Protein AF-A0A089XJ80-F1 (afdb_monomer_lite)

InterPro domains:
  IPR016167 FAD-binding, type PCMH, subdomain 1 [G3DSA:3.30.43.10] (1-50)
  IPR036318 FAD-binding, type PCMH-like superfamily [SSF56176] (2-49)

Sequence (58 aa):
MDFLRPARWEQAPAAEAGHPAAVPGAGGTDVMAEIDVGHRRPDHLLDLSTGRRSAPSA

Structure (mmCIF, N/CA/C/O backbone):
data_AF-A0A089XJ80-F1
#
_entry.id   AF-A0A089XJ80-F1
#
loop_
_atom_site.group_PDB
_atom_site.id
_atom_site.type_symbol
_atom_site.label_atom_id
_atom_site.label_alt_id
_atom_site.label_comp_id
_atom_site.label_asym_id
_atom_site.label_entity_id
_atom_site.label_seq_id
_atom_site.pdbx_PDB_ins_code
_atom_site.Cartn_x
_atom_site.Cartn_y
_atom_site.Cartn_z
_atom_site.occupancy
_atom_site.B_iso_or_equiv
_atom_site.auth_seq_id
_atom_site.auth_comp_id
_atom_site.auth_asym_id
_atom_site.auth_atom_id
_atom_site.pdbx_PDB_model_num
ATOM 1 N N . MET A 1 1 ? -2.912 -0.717 -13.214 1.00 87.00 1 MET A N 1
ATOM 2 C CA . MET A 1 1 ? -2.807 -0.712 -11.747 1.00 87.00 1 MET A CA 1
ATOM 3 C C . MET A 1 1 ? -4.159 -0.349 -11.179 1.00 87.00 1 MET A C 1
ATOM 5 O O . MET A 1 1 ? -4.659 0.721 -11.509 1.00 87.00 1 MET A O 1
ATOM 9 N N . ASP A 1 2 ? -4.705 -1.214 -10.333 1.00 91.31 2 ASP A N 1
ATOM 10 C CA . ASP A 1 2 ? -5.945 -0.978 -9.594 1.00 91.31 2 ASP A CA 1
ATOM 11 C C . ASP A 1 2 ? -5.673 -0.676 -8.120 1.00 91.31 2 ASP A C 1
ATOM 13 O O . ASP A 1 2 ? -4.731 -1.196 -7.522 1.00 91.31 2 ASP A O 1
ATOM 17 N N . PHE A 1 3 ? -6.527 0.150 -7.519 1.00 89.38 3 PHE A N 1
ATOM 18 C CA . PHE A 1 3 ? -6.430 0.507 -6.106 1.00 89.38 3 PHE A CA 1
ATOM 19 C C . PHE A 1 3 ? -7.384 -0.347 -5.271 1.00 89.38 3 PHE A C 1
ATOM 21 O O . PHE A 1 3 ? -8.600 -0.307 -5.462 1.00 89.38 3 PHE A O 1
ATOM 28 N N . LEU A 1 4 ? -6.844 -1.065 -4.291 1.00 91.69 4 LEU A N 1
ATOM 29 C CA . LEU A 1 4 ? -7.614 -1.745 -3.256 1.00 91.69 4 LEU A CA 1
ATOM 30 C C . LEU A 1 4 ? -7.762 -0.789 -2.070 1.00 91.69 4 LEU A C 1
ATOM 32 O O . LEU A 1 4 ? -6.777 -0.427 -1.433 1.00 91.69 4 LEU A O 1
ATOM 36 N N . ARG A 1 5 ? -8.995 -0.360 -1.786 1.00 90.25 5 ARG A N 1
ATOM 37 C CA . ARG A 1 5 ? -9.316 0.613 -0.727 1.00 90.25 5 ARG A CA 1
ATOM 38 C C . ARG A 1 5 ? -10.242 -0.000 0.318 1.00 90.25 5 ARG A C 1
ATOM 40 O O . ARG A 1 5 ? -11.460 0.188 0.247 1.00 90.25 5 ARG A O 1
ATOM 47 N N . PRO A 1 6 ? -9.707 -0.767 1.278 1.00 89.38 6 PRO A N 1
ATOM 48 C CA . PRO A 1 6 ? -10.516 -1.293 2.364 1.00 89.38 6 PRO A CA 1
ATOM 49 C C . PRO A 1 6 ? -11.098 -0.143 3.204 1.00 89.38 6 PRO A C 1
ATOM 51 O O . PRO A 1 6 ? -10.404 0.805 3.570 1.00 89.38 6 PRO A O 1
ATOM 54 N N . ALA A 1 7 ? -12.384 -0.232 3.553 1.00 87.19 7 ALA A N 1
ATOM 55 C CA . ALA A 1 7 ? -13.064 0.801 4.344 1.00 87.19 7 ALA A CA 1
ATOM 56 C C . ALA A 1 7 ? -12.597 0.838 5.817 1.00 87.19 7 ALA A C 1
ATOM 58 O O . ALA A 1 7 ? -12.834 1.816 6.538 1.00 87.19 7 ALA A O 1
ATOM 59 N N . ARG A 1 8 ? -11.963 -0.245 6.281 1.00 87.31 8 ARG A N 1
ATOM 60 C CA . ARG A 1 8 ? -11.351 -0.405 7.605 1.00 87.31 8 ARG A CA 1
ATOM 61 C C . ARG A 1 8 ? -10.033 -1.160 7.495 1.00 87.31 8 ARG A C 1
ATO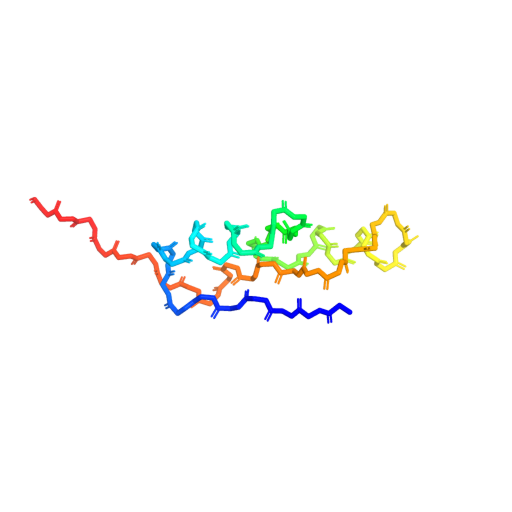M 63 O O . ARG A 1 8 ? -9.903 -2.034 6.641 1.00 87.31 8 ARG A O 1
ATOM 70 N N . TRP A 1 9 ? -9.095 -0.890 8.397 1.00 86.75 9 TRP A N 1
ATOM 71 C CA . TRP A 1 9 ? -7.804 -1.590 8.412 1.00 86.75 9 TRP A CA 1
ATOM 72 C C . TRP A 1 9 ? -7.939 -3.104 8.585 1.00 86.75 9 TRP A C 1
ATOM 74 O O . TRP A 1 9 ? -7.181 -3.844 7.970 1.00 86.75 9 TRP A O 1
ATOM 84 N N . GLU A 1 10 ? -8.938 -3.595 9.320 1.00 89.12 10 GLU A N 1
ATOM 85 C CA . GLU A 1 10 ? -9.147 -5.044 9.482 1.00 89.12 10 GLU A CA 1
ATOM 86 C C . GLU A 1 10 ? -9.529 -5.762 8.182 1.00 89.12 10 GLU A C 1
ATOM 88 O O . GLU A 1 10 ? -9.448 -6.983 8.106 1.00 89.12 10 GLU A O 1
ATOM 93 N N . GLN A 1 11 ? -9.947 -5.024 7.152 1.00 89.44 11 GLN A N 1
ATOM 94 C CA . GLN A 1 11 ? -10.271 -5.591 5.843 1.00 89.44 11 GLN A CA 1
ATOM 95 C C . GLN A 1 11 ? -9.043 -5.671 4.924 1.00 89.44 11 GLN A C 1
ATOM 97 O O . GLN A 1 11 ? -9.109 -6.331 3.889 1.00 89.44 11 GLN A O 1
ATOM 102 N N . ALA A 1 12 ? -7.926 -5.034 5.290 1.00 89.38 12 ALA A N 1
ATOM 103 C CA . ALA A 1 12 ? -6.696 -5.057 4.505 1.00 89.38 12 ALA A CA 1
ATOM 104 C C . ALA A 1 12 ? -6.121 -6.476 4.313 1.00 89.38 12 ALA A C 1
ATOM 106 O O . ALA A 1 12 ? -5.828 -6.810 3.168 1.00 89.38 12 ALA A O 1
ATOM 107 N N . PRO A 1 13 ? -6.060 -7.359 5.337 1.00 90.56 13 PRO A N 1
ATOM 108 C CA . PRO A 1 13 ? -5.572 -8.728 5.149 1.00 90.56 13 PRO A CA 1
ATOM 109 C C . PRO A 1 13 ? -6.426 -9.549 4.179 1.00 90.56 13 PRO A C 1
ATOM 111 O O . PRO A 1 13 ? -5.904 -10.364 3.429 1.00 90.56 13 PRO A O 1
ATOM 114 N N . ALA A 1 14 ? -7.745 -9.329 4.162 1.00 90.12 14 ALA A N 1
ATOM 115 C CA . ALA A 1 14 ? -8.633 -10.005 3.219 1.00 90.12 14 ALA A CA 1
ATOM 116 C C . ALA A 1 14 ? -8.430 -9.499 1.780 1.00 90.12 14 ALA A C 1
ATOM 118 O O . ALA A 1 14 ? -8.447 -10.293 0.842 1.00 90.12 14 ALA A O 1
ATOM 119 N N . ALA A 1 15 ? -8.205 -8.192 1.606 1.00 89.06 15 ALA A N 1
ATOM 120 C CA . ALA A 1 15 ? -7.871 -7.611 0.308 1.00 89.06 15 ALA A CA 1
ATOM 121 C C . ALA A 1 15 ? -6.508 -8.111 -0.209 1.00 89.06 15 ALA A C 1
ATOM 123 O O . ALA A 1 15 ? -6.388 -8.455 -1.381 1.00 89.06 15 ALA A O 1
ATOM 124 N N . GLU A 1 16 ? -5.508 -8.214 0.669 1.00 88.56 16 GLU A N 1
ATOM 125 C CA . GLU A 1 16 ? -4.184 -8.759 0.349 1.00 88.56 16 GLU A CA 1
ATOM 126 C C . GLU A 1 16 ? -4.240 -10.261 0.036 1.00 88.56 16 GLU A C 1
ATOM 128 O O . GLU A 1 16 ? -3.626 -10.711 -0.923 1.00 88.56 16 GLU A O 1
ATOM 133 N N . ALA A 1 17 ? -5.049 -11.043 0.757 1.00 92.44 17 ALA A N 1
ATOM 134 C CA . ALA A 1 17 ? -5.227 -12.467 0.466 1.00 92.44 17 ALA A CA 1
ATOM 135 C C . ALA A 1 17 ? -5.809 -12.722 -0.938 1.00 92.44 17 ALA A C 1
ATOM 137 O O . ALA A 1 17 ? -5.462 -13.715 -1.576 1.00 92.44 17 ALA A O 1
ATOM 138 N N . GLY A 1 18 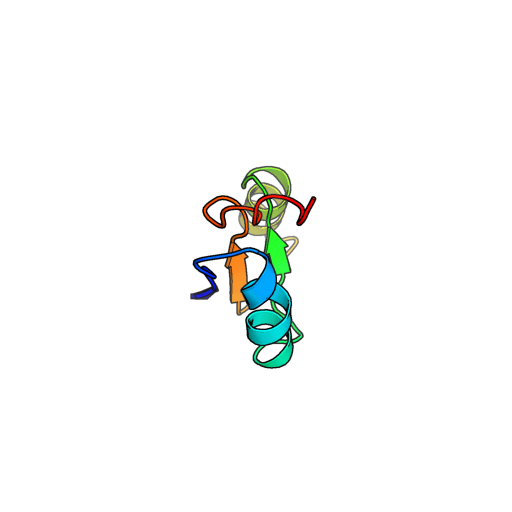? -6.675 -11.826 -1.431 1.00 91.94 18 GLY A N 1
ATOM 139 C CA . GLY A 1 18 ? -7.186 -11.870 -2.805 1.00 91.94 18 GLY A CA 1
ATOM 140 C C . GLY A 1 18 ? -6.171 -11.410 -3.856 1.00 91.94 18 GLY A C 1
ATOM 141 O O . GLY A 1 18 ? -6.259 -11.817 -5.012 1.00 91.94 18 GLY A O 1
ATOM 142 N N . HIS A 1 19 ? -5.191 -10.598 -3.453 1.00 91.38 19 HIS A N 1
ATOM 143 C CA . HIS A 1 19 ? -4.164 -10.030 -4.323 1.00 91.38 19 HIS A CA 1
ATOM 144 C C . HIS A 1 19 ? -2.792 -10.050 -3.625 1.00 91.38 19 HIS A C 1
ATOM 146 O O . HIS A 1 19 ? -2.306 -8.999 -3.210 1.00 91.38 19 HIS A O 1
ATOM 152 N N . PRO A 1 20 ? -2.126 -11.215 -3.511 1.00 90.38 20 PRO A N 1
ATOM 153 C CA . PRO A 1 20 ? -0.897 -11.347 -2.716 1.00 90.38 20 PRO A CA 1
ATOM 154 C C . PRO A 1 20 ? 0.283 -10.506 -3.225 1.00 90.38 20 PRO A C 1
ATOM 156 O O . PRO A 1 20 ? 1.235 -10.261 -2.495 1.00 90.38 20 PRO A O 1
ATOM 159 N N . ALA A 1 21 ? 0.237 -10.080 -4.493 1.00 90.12 21 ALA A N 1
ATOM 160 C CA . ALA A 1 21 ? 1.222 -9.187 -5.103 1.00 90.12 21 ALA A CA 1
ATOM 161 C C . ALA A 1 21 ? 0.878 -7.693 -4.938 1.00 90.12 21 ALA A C 1
ATOM 163 O O . ALA A 1 21 ? 1.599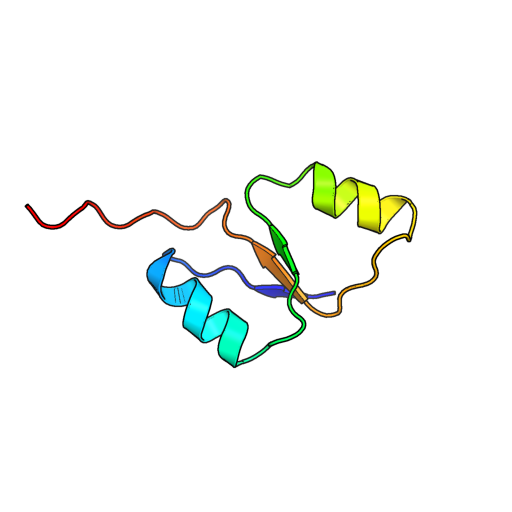 -6.836 -5.455 1.00 90.12 21 ALA A O 1
ATOM 164 N N . ALA A 1 22 ? -0.233 -7.363 -4.269 1.00 92.44 22 ALA A N 1
ATOM 165 C CA . ALA A 1 22 ? -0.604 -5.983 -4.004 1.00 92.44 22 ALA A CA 1
ATOM 166 C C . ALA A 1 22 ? 0.459 -5.315 -3.132 1.00 92.44 22 ALA A C 1
ATOM 168 O O . ALA A 1 22 ? 0.890 -5.863 -2.121 1.00 92.44 22 ALA A O 1
ATOM 169 N N . VAL A 1 23 ? 0.871 -4.109 -3.512 1.00 91.56 23 VAL A N 1
ATOM 170 C CA . VAL A 1 23 ? 1.838 -3.336 -2.731 1.00 91.56 23 VAL A CA 1
ATOM 171 C C . VAL A 1 23 ? 1.080 -2.505 -1.690 1.00 91.56 23 VAL A C 1
ATOM 173 O O . VAL A 1 23 ? 0.260 -1.672 -2.085 1.00 91.56 23 VAL A O 1
ATOM 176 N N . PRO A 1 24 ? 1.320 -2.692 -0.377 1.00 88.00 24 PRO A N 1
ATOM 177 C CA . PRO A 1 24 ? 0.719 -1.857 0.658 1.00 88.00 24 PRO A CA 1
ATOM 178 C C . PRO A 1 24 ? 1.274 -0.432 0.613 1.00 88.00 24 PRO A C 1
ATOM 180 O O . PRO A 1 24 ? 2.484 -0.230 0.516 1.00 88.00 24 PRO A O 1
ATOM 183 N N . GLY A 1 25 ? 0.396 0.561 0.732 1.00 84.88 25 GLY A N 1
ATOM 184 C CA . GLY A 1 25 ? 0.748 1.975 0.801 1.00 84.88 25 GLY A CA 1
ATOM 185 C C . GLY A 1 25 ? -0.036 2.687 1.899 1.00 84.88 25 GLY A C 1
ATOM 186 O O . GLY A 1 25 ? -1.259 2.794 1.837 1.00 84.88 25 GLY A O 1
ATOM 187 N N . ALA A 1 26 ? 0.668 3.216 2.899 1.00 70.75 26 ALA A N 1
ATOM 188 C CA . ALA A 1 26 ? 0.104 4.071 3.939 1.00 70.75 26 ALA A CA 1
ATOM 189 C C . ALA A 1 26 ? 0.705 5.475 3.796 1.00 70.75 26 ALA A C 1
ATOM 191 O O . ALA A 1 26 ? 1.821 5.716 4.240 1.00 70.75 26 ALA A O 1
ATOM 192 N N . GLY A 1 27 ? -0.004 6.398 3.139 1.00 66.12 27 GLY A N 1
ATOM 193 C CA . GLY A 1 27 ? 0.468 7.786 3.013 1.00 66.12 27 GLY A CA 1
ATOM 194 C C . GLY A 1 27 ? 1.333 8.090 1.784 1.00 66.12 27 GLY A C 1
ATOM 195 O O . GLY A 1 27 ? 2.132 9.016 1.823 1.00 66.12 27 GLY A O 1
ATOM 196 N N . GLY A 1 28 ? 1.135 7.349 0.691 1.00 65.81 28 GLY A N 1
ATOM 197 C CA . GLY A 1 28 ? 1.265 7.829 -0.691 1.00 65.81 28 GLY A CA 1
ATOM 198 C C . GLY A 1 28 ? 2.655 8.111 -1.269 1.00 65.81 28 GLY A C 1
ATOM 199 O O . GLY A 1 28 ? 2.854 7.812 -2.436 1.00 65.81 28 GLY A O 1
ATOM 200 N N . THR A 1 29 ? 3.620 8.665 -0.541 1.00 72.38 29 THR A N 1
ATOM 201 C CA . THR A 1 29 ? 4.723 9.361 -1.233 1.00 72.38 29 THR A CA 1
ATOM 202 C C . THR A 1 29 ? 5.850 8.440 -1.699 1.00 72.38 29 THR A C 1
ATOM 204 O O . THR A 1 29 ? 6.201 8.476 -2.875 1.00 72.38 29 THR A O 1
ATOM 207 N N . ASP A 1 30 ? 6.387 7.577 -0.834 1.00 82.38 30 ASP A N 1
ATOM 208 C CA . ASP A 1 30 ? 7.540 6.736 -1.199 1.00 82.38 30 ASP A CA 1
ATOM 209 C C . ASP A 1 30 ? 7.184 5.703 -2.277 1.00 82.38 30 ASP A C 1
ATOM 211 O O . ASP A 1 30 ? 7.875 5.568 -3.284 1.00 82.38 30 ASP A O 1
ATOM 215 N N . VAL A 1 31 ? 6.040 5.029 -2.124 1.00 85.50 31 VAL A N 1
ATOM 216 C CA . VAL A 1 31 ? 5.588 4.020 -3.093 1.00 85.50 31 VAL A CA 1
ATOM 217 C C . VAL A 1 31 ? 5.222 4.655 -4.437 1.00 85.50 31 VAL A C 1
ATOM 219 O O . VAL A 1 31 ? 5.525 4.072 -5.477 1.00 85.50 31 VAL A O 1
ATOM 222 N N . MET A 1 32 ? 4.606 5.845 -4.445 1.00 87.19 32 MET A N 1
ATOM 223 C CA . MET A 1 32 ? 4.302 6.532 -5.705 1.00 87.19 32 MET A CA 1
ATOM 224 C C . MET A 1 32 ? 5.568 7.013 -6.406 1.00 87.19 32 MET A C 1
ATOM 226 O O . MET A 1 32 ? 5.678 6.812 -7.611 1.00 87.19 32 MET A O 1
ATOM 230 N N . ALA A 1 33 ? 6.553 7.537 -5.672 1.00 89.88 33 ALA A N 1
ATOM 231 C CA . ALA A 1 33 ? 7.832 7.937 -6.256 1.00 89.88 33 ALA A CA 1
ATOM 232 C C . ALA A 1 33 ? 8.568 6.753 -6.909 1.00 89.88 33 ALA A C 1
ATOM 234 O O . ALA A 1 33 ? 9.095 6.887 -8.013 1.00 89.88 33 ALA A O 1
ATOM 235 N N . GLU A 1 34 ? 8.561 5.574 -6.275 1.00 90.94 34 GLU A N 1
ATOM 236 C CA . GLU A 1 34 ? 9.132 4.349 -6.852 1.00 90.94 34 GLU A CA 1
ATOM 237 C C . GLU A 1 34 ? 8.407 3.891 -8.132 1.00 90.94 34 GLU A C 1
ATOM 239 O O . GLU A 1 34 ? 9.030 3.320 -9.031 1.00 90.94 34 GLU A O 1
ATOM 244 N N . ILE A 1 35 ? 7.099 4.131 -8.234 1.00 90.81 35 ILE A N 1
ATOM 245 C CA . ILE A 1 35 ? 6.310 3.817 -9.433 1.00 90.81 35 ILE A CA 1
ATOM 246 C C . ILE A 1 35 ? 6.591 4.825 -10.551 1.00 90.81 35 ILE A C 1
ATOM 248 O O . ILE A 1 35 ? 6.764 4.416 -11.699 1.00 90.81 35 ILE A O 1
ATOM 252 N N . ASP A 1 36 ? 6.700 6.112 -10.220 1.00 90.94 36 ASP A N 1
ATOM 253 C CA . ASP A 1 36 ? 6.989 7.196 -11.167 1.00 90.94 36 ASP A CA 1
ATOM 254 C C . ASP A 1 36 ? 8.324 6.985 -11.893 1.00 90.94 36 ASP A C 1
ATOM 256 O O . ASP A 1 36 ? 8.404 7.058 -13.119 1.00 90.94 36 ASP A O 1
ATOM 260 N N . VAL A 1 37 ? 9.376 6.631 -11.148 1.00 94.88 37 VAL A N 1
ATOM 261 C CA . VAL A 1 37 ? 10.696 6.302 -11.721 1.00 94.88 37 VAL A CA 1
ATOM 262 C C . VAL A 1 37 ? 10.740 4.898 -12.348 1.00 94.88 37 VAL A C 1
ATOM 264 O O . VAL A 1 37 ? 11.740 4.496 -12.941 1.00 94.88 37 VAL A O 1
ATOM 267 N N . GLY A 1 38 ? 9.651 4.132 -12.250 1.00 92.00 38 GLY A N 1
ATOM 268 C CA . GLY A 1 38 ? 9.528 2.796 -12.827 1.00 92.00 38 GLY A CA 1
ATOM 269 C C . GLY A 1 38 ? 10.297 1.704 -12.082 1.00 92.00 38 GLY A C 1
ATOM 270 O O . GLY A 1 38 ? 10.442 0.608 -12.623 1.00 92.00 38 GLY A O 1
ATOM 271 N N . HIS A 1 39 ? 10.761 1.975 -10.859 1.00 93.69 39 HIS A N 1
ATOM 272 C CA . HIS A 1 39 ? 11.389 0.989 -9.976 1.00 93.69 39 HIS A CA 1
ATOM 273 C C . HIS A 1 39 ? 10.391 -0.095 -9.541 1.00 93.69 39 HIS A C 1
ATOM 275 O O . HIS A 1 39 ? 10.759 -1.259 -9.386 1.00 93.69 39 HIS A O 1
ATOM 281 N N . ARG A 1 40 ? 9.104 0.260 -9.417 1.00 89.25 40 ARG A N 1
ATOM 282 C CA . ARG A 1 40 ? 8.005 -0.691 -9.207 1.00 89.25 40 ARG A CA 1
ATOM 283 C C . ARG A 1 40 ? 6.928 -0.552 -10.275 1.00 89.25 40 ARG A C 1
ATOM 285 O O . ARG A 1 40 ? 6.595 0.550 -10.697 1.00 89.25 40 ARG A O 1
ATOM 292 N N . ARG A 1 41 ? 6.316 -1.677 -10.660 1.00 92.69 41 ARG A N 1
ATOM 293 C CA . ARG A 1 41 ? 5.113 -1.712 -11.514 1.00 92.69 41 ARG A CA 1
ATOM 294 C C . ARG A 1 41 ? 4.065 -2.706 -10.992 1.00 92.69 41 ARG A C 1
ATOM 296 O O . ARG A 1 41 ? 3.884 -3.756 -11.598 1.00 92.69 41 ARG A O 1
ATOM 303 N N . PRO A 1 42 ? 3.410 -2.416 -9.856 1.00 92.69 42 PRO A N 1
ATOM 304 C CA . PRO A 1 42 ? 2.390 -3.302 -9.310 1.00 92.69 42 PRO A CA 1
ATOM 305 C C . PRO A 1 42 ? 1.126 -3.363 -10.173 1.00 92.69 42 PRO A C 1
ATOM 307 O O . PRO A 1 42 ? 0.671 -2.351 -10.714 1.00 92.69 42 PRO A O 1
ATOM 310 N N . ASP A 1 43 ? 0.490 -4.530 -10.194 1.00 94.12 43 ASP A N 1
ATOM 311 C CA . ASP A 1 43 ? -0.875 -4.680 -10.703 1.00 94.12 43 ASP A CA 1
ATOM 312 C C . ASP A 1 43 ? -1.906 -4.074 -9.738 1.00 94.12 43 ASP A C 1
ATOM 314 O O . ASP A 1 43 ? -2.872 -3.449 -10.181 1.00 94.12 43 ASP A O 1
ATOM 318 N N . HIS A 1 44 ? -1.653 -4.166 -8.425 1.00 94.31 44 HIS A N 1
ATOM 319 C CA . HIS A 1 44 ? -2.532 -3.648 -7.376 1.00 94.31 44 HIS A CA 1
ATOM 320 C C . HIS A 1 44 ? -1.778 -2.812 -6.337 1.00 94.31 44 HIS A C 1
ATOM 322 O O . HIS A 1 44 ? -0.701 -3.193 -5.874 1.00 94.31 44 HIS A O 1
ATOM 328 N N . LEU A 1 45 ? -2.380 -1.696 -5.925 1.00 92.12 45 LEU A N 1
ATOM 329 C CA . LEU A 1 45 ? -1.925 -0.882 -4.801 1.00 92.12 45 LEU A CA 1
ATOM 330 C C . LEU A 1 45 ? -2.965 -0.934 -3.678 1.00 92.12 45 LEU A C 1
ATOM 332 O O . LEU A 1 45 ? -4.114 -0.543 -3.878 1.00 92.12 45 LEU A O 1
ATOM 336 N N . LEU A 1 46 ? -2.570 -1.408 -2.499 1.00 91.88 46 LEU A N 1
ATOM 337 C CA . LEU A 1 46 ? -3.424 -1.452 -1.314 1.00 91.88 46 LEU A CA 1
ATOM 338 C C . LEU A 1 46 ? -3.289 -0.138 -0.537 1.00 91.88 46 LEU A C 1
ATOM 340 O O . LEU A 1 46 ? -2.310 0.085 0.171 1.00 91.88 46 LEU A O 1
ATOM 344 N N . ASP A 1 47 ? -4.277 0.737 -0.690 1.00 89.81 47 ASP A N 1
ATOM 345 C CA . ASP A 1 47 ? -4.311 2.073 -0.101 1.00 89.81 47 ASP A CA 1
ATOM 346 C C . ASP A 1 47 ? -4.915 2.028 1.309 1.00 89.81 47 ASP A C 1
ATOM 348 O O . ASP A 1 47 ? -6.124 1.886 1.505 1.00 89.81 47 ASP A O 1
ATOM 352 N N . LEU A 1 48 ? -4.041 2.147 2.308 1.00 86.75 48 LEU A N 1
ATOM 353 C CA . LEU A 1 48 ? -4.391 2.131 3.727 1.00 86.75 48 LEU A CA 1
ATOM 354 C C . LEU A 1 48 ? -4.640 3.538 4.290 1.00 86.75 48 LEU A C 1
ATOM 356 O O . LEU A 1 48 ? -5.011 3.662 5.460 1.00 86.75 48 LEU A O 1
ATOM 360 N N . SER A 1 49 ? -4.459 4.593 3.481 1.00 81.25 49 SER A N 1
ATOM 361 C CA . SER A 1 49 ? -4.554 5.990 3.930 1.00 81.25 49 SER A CA 1
ATOM 362 C C . SER A 1 49 ? -5.971 6.399 4.341 1.00 81.25 49 SER A C 1
ATOM 364 O O . SER A 1 49 ? -6.141 7.229 5.230 1.00 81.25 49 SER A O 1
ATOM 366 N N . THR A 1 50 ? -6.992 5.785 3.735 1.00 73.75 50 THR A N 1
ATOM 367 C CA . THR A 1 50 ? -8.410 6.071 4.007 1.00 73.75 50 THR A CA 1
ATOM 368 C C . THR A 1 50 ? -9.037 5.133 5.029 1.00 73.75 50 THR A C 1
ATOM 370 O O . THR A 1 50 ? -10.122 5.408 5.545 1.00 73.75 50 THR A O 1
ATOM 373 N N . GLY A 1 51 ? -8.405 3.990 5.293 1.00 74.62 51 GLY A N 1
ATOM 374 C CA . GLY A 1 51 ? -8.929 3.039 6.254 1.00 74.62 51 GLY A CA 1
ATOM 375 C C . GLY A 1 51 ? -8.866 3.646 7.652 1.00 74.62 51 GLY A C 1
ATOM 376 O O . GLY A 1 51 ? -7.826 4.123 8.095 1.00 74.62 51 GLY A O 1
ATOM 377 N N . ARG A 1 52 ? -9.984 3.637 8.374 1.00 75.56 52 ARG A N 1
ATOM 378 C CA . ARG A 1 52 ? -9.944 3.941 9.806 1.00 75.56 52 ARG A CA 1
ATOM 379 C C . ARG A 1 52 ? -9.431 2.717 10.550 1.00 75.56 52 ARG A C 1
ATOM 381 O O . ARG A 1 52 ? -9.878 1.598 10.277 1.00 75.56 52 ARG A O 1
ATOM 388 N N . ARG A 1 53 ? -8.543 2.932 11.517 1.00 74.94 53 ARG A N 1
ATOM 389 C CA . ARG A 1 53 ? -8.263 1.917 12.529 1.00 74.94 53 ARG A CA 1
ATOM 390 C C . ARG A 1 53 ? -9.490 1.818 13.429 1.00 74.94 53 ARG A C 1
ATOM 392 O O . ARG A 1 53 ? -10.003 2.847 13.873 1.00 74.94 53 ARG A O 1
ATOM 399 N N . SER A 1 54 ? -9.983 0.613 13.683 1.00 71.56 54 SER A N 1
ATOM 400 C CA . SER A 1 54 ? -10.981 0.436 14.736 1.00 71.56 54 SER A CA 1
ATOM 401 C C . SER A 1 54 ? -10.407 0.890 16.073 1.00 71.56 54 SER A C 1
ATOM 403 O O . SER A 1 54 ? -9.218 0.696 16.346 1.00 71.56 54 SER A O 1
ATOM 405 N N . ALA A 1 55 ? -11.243 1.541 16.886 1.00 69.50 55 ALA A N 1
ATOM 406 C CA . ALA A 1 55 ? -10.863 1.881 18.248 1.00 69.50 55 ALA A CA 1
ATOM 407 C C . ALA A 1 55 ? -10.444 0.587 18.969 1.00 69.50 55 ALA A C 1
ATOM 409 O O . ALA A 1 55 ? -11.107 -0.438 18.777 1.00 69.50 55 ALA A O 1
ATOM 410 N N . PRO A 1 56 ? -9.344 0.596 19.742 1.00 66.38 56 PRO A N 1
ATOM 411 C CA . PRO A 1 56 ? -8.982 -0.570 20.532 1.00 66.38 56 PRO A CA 1
ATOM 412 C C . PRO A 1 56 ? -10.168 -0.933 21.433 1.00 66.38 56 PRO A C 1
ATOM 414 O O . PRO A 1 56 ? -10.753 -0.051 22.064 1.00 66.38 56 PRO A O 1
ATOM 417 N N . SER A 1 57 ? -10.550 -2.213 21.448 1.00 69.56 57 SER A N 1
ATOM 418 C CA . SER A 1 57 ? -11.513 -2.701 22.436 1.00 69.56 57 SER A CA 1
ATOM 419 C C . SER A 1 57 ? -10.893 -2.487 23.816 1.00 69.56 57 SER A C 1
ATOM 421 O O . SER A 1 57 ? -9.751 -2.903 24.023 1.00 69.56 57 SER A O 1
ATOM 423 N N . ALA A 1 58 ? -11.609 -1.772 24.687 1.00 64.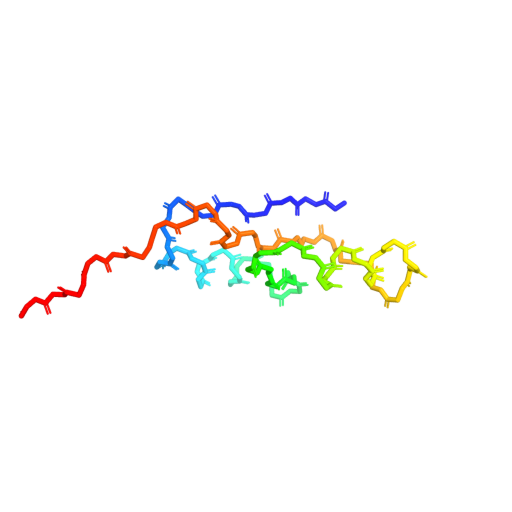75 58 ALA A N 1
ATOM 424 C CA . ALA A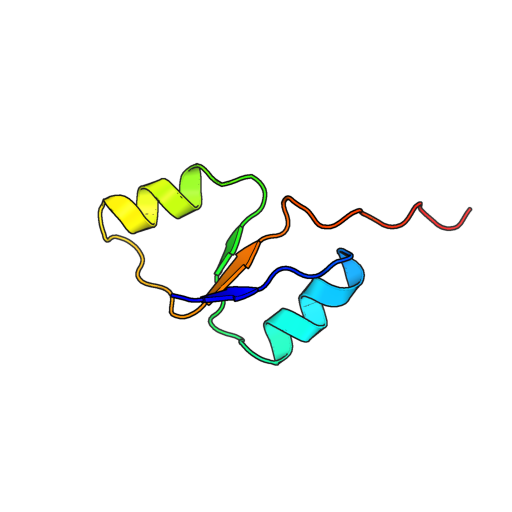 1 58 ? -11.205 -1.508 26.068 1.00 64.75 58 ALA A CA 1
ATOM 425 C C . ALA A 1 58 ? -11.067 -2.801 26.881 1.00 64.75 58 ALA A C 1
ATOM 427 O O . ALA A 1 58 ? -11.793 -3.773 26.557 1.00 64.75 58 ALA A O 1
#

pLDDT: mean 85.49, std 8.65, range [64.75, 94.88]

Foldseek 3Di:
DEEAEDQAPVCLVVVCVVPVQAAEDAPPDPVVVCVVVPVDDTPYHYYCPNHDYPDPDD

Secondary structure (DSSP, 8-state):
-EEE--SBGGGHHHHHHH-TTPEEESSSHHHHHHHHTTS---SEEEE-SSPBPPPPP-

Organi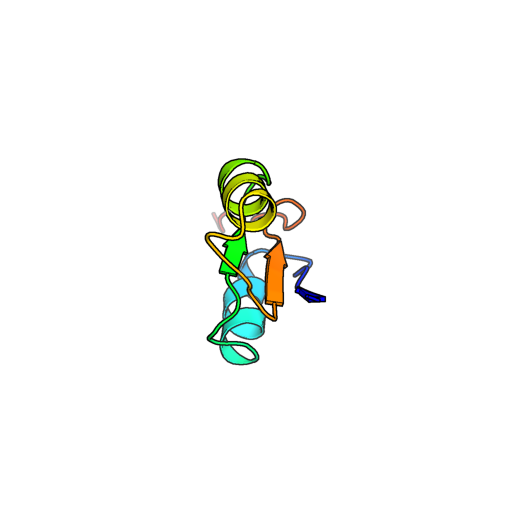sm: Streptomyces glaucescens (NCBI:txid1907)

Radius of gyration: 12.32 Å; chains: 1; bounding box: 24×22×39 Å